Protein AF-A0A9E2ADA2-F1 (afdb_monomer)

Mean predicted aligned error: 3.64 Å

Solvent-accessible surface area (backbone atoms only — not comparable to full-atom values): 2698 Å² total; per-residue (Å²): 115,64,70,62,52,52,51,52,55,51,52,58,55,33,48,77,71,74,45,54,76,63,74,75,44,55,73,68,59,33,54,49,53,55,49,51,56,50,35,52,77,68,64,74,104

Structure (mmCIF, N/CA/C/O backbone):
data_AF-A0A9E2ADA2-F1
#
_entry.id   AF-A0A9E2ADA2-F1
#
loop_
_atom_site.group_PDB
_atom_site.id
_atom_site.type_symbol
_atom_site.label_atom_id
_atom_site.label_alt_id
_atom_site.label_comp_id
_atom_site.label_asym_id
_atom_site.label_entity_id
_atom_site.label_seq_id
_atom_site.pdbx_PDB_ins_code
_atom_site.Cartn_x
_atom_site.Cartn_y
_atom_site.Cartn_z
_atom_site.occupancy
_atom_site.B_iso_or_equiv
_atom_site.auth_seq_id
_atom_site.auth_comp_id
_atom_sit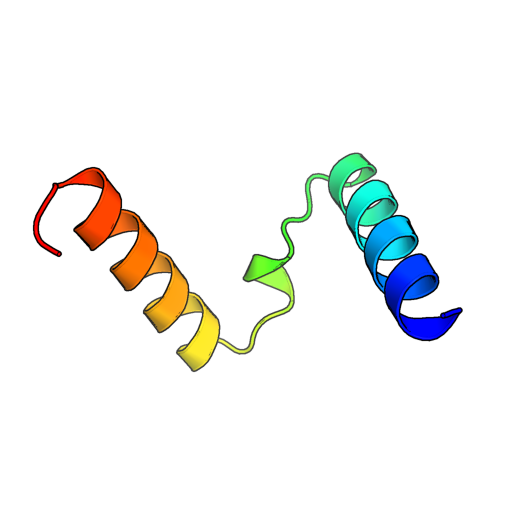e.auth_asym_id
_atom_site.auth_atom_id
_atom_site.pdbx_PDB_model_num
ATOM 1 N N . GLY A 1 1 ? 20.575 3.650 -6.678 1.00 65.50 1 GLY A N 1
ATOM 2 C CA . GLY A 1 1 ? 19.547 4.138 -7.621 1.00 65.50 1 GLY A CA 1
ATOM 3 C C . GLY A 1 1 ? 18.597 3.031 -8.032 1.00 65.50 1 GLY A C 1
ATOM 4 O O . GLY A 1 1 ? 17.391 3.199 -7.919 1.00 65.50 1 GLY A O 1
ATOM 5 N N . GLU A 1 2 ? 19.142 1.892 -8.456 1.00 82.44 2 GLU A N 1
ATOM 6 C CA . GLU A 1 2 ? 18.387 0.768 -9.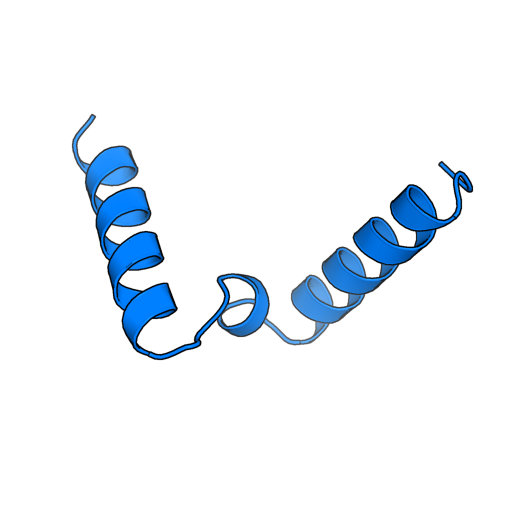027 1.00 82.44 2 GLU A CA 1
ATOM 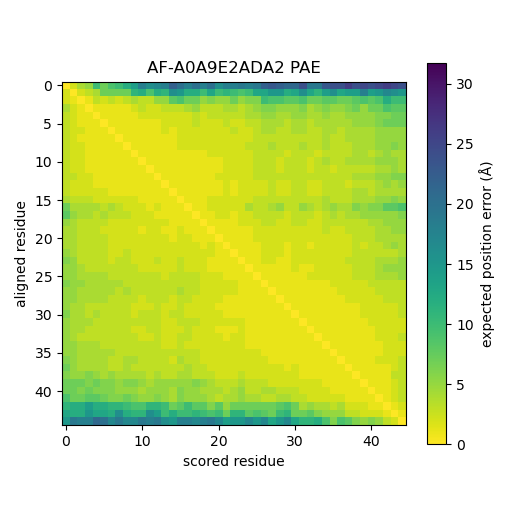7 C C . GLU A 1 2 ? 17.365 0.141 -8.069 1.00 82.44 2 GLU A C 1
ATOM 9 O O . GLU A 1 2 ? 16.239 -0.117 -8.477 1.00 82.44 2 GLU A O 1
ATOM 14 N N . GLU A 1 3 ? 17.687 -0.012 -6.780 1.00 88.56 3 GLU A N 1
ATOM 15 C CA . GLU A 1 3 ? 16.750 -0.614 -5.818 1.00 88.56 3 GLU A CA 1
ATOM 16 C C . GLU A 1 3 ? 15.476 0.209 -5.591 1.00 88.56 3 GLU A C 1
ATOM 18 O O . GLU A 1 3 ? 14.399 -0.350 -5.390 1.00 88.56 3 GLU A O 1
ATOM 23 N N . LEU A 1 4 ? 15.582 1.543 -5.605 1.00 94.06 4 LEU A N 1
ATOM 24 C CA . LEU A 1 4 ? 14.413 2.409 -5.452 1.00 94.06 4 LEU A CA 1
ATOM 25 C C . LEU A 1 4 ? 13.528 2.322 -6.696 1.00 94.06 4 LEU A C 1
ATOM 27 O O . LEU A 1 4 ? 12.321 2.149 -6.565 1.00 94.06 4 LEU A O 1
ATOM 31 N N . MET A 1 5 ? 14.140 2.378 -7.884 1.00 95.81 5 MET A N 1
ATOM 32 C CA . MET A 1 5 ? 13.426 2.235 -9.152 1.00 95.81 5 MET A CA 1
ATOM 33 C C . MET A 1 5 ? 12.738 0.870 -9.252 1.00 95.81 5 MET A C 1
ATOM 35 O O . MET A 1 5 ? 11.566 0.803 -9.604 1.00 95.81 5 MET A O 1
ATOM 39 N N . GLY A 1 6 ? 13.419 -0.210 -8.858 1.00 96.25 6 GLY A N 1
ATOM 40 C CA . GLY A 1 6 ? 12.836 -1.551 -8.827 1.00 96.25 6 GLY A CA 1
ATOM 41 C C . GLY A 1 6 ? 11.596 -1.640 -7.933 1.00 96.25 6 GLY A C 1
ATOM 42 O O . GLY A 1 6 ? 10.591 -2.221 -8.335 1.00 96.25 6 GLY A O 1
ATOM 43 N N . ARG A 1 7 ? 11.619 -1.004 -6.752 1.00 94.50 7 ARG A N 1
ATOM 44 C CA . ARG A 1 7 ? 10.448 -0.952 -5.856 1.00 94.50 7 ARG A CA 1
ATOM 45 C C . ARG A 1 7 ? 9.282 -0.159 -6.445 1.00 94.50 7 ARG A C 1
ATOM 47 O O . ARG A 1 7 ? 8.143 -0.584 -6.283 1.00 94.50 7 ARG A O 1
ATOM 54 N N . VAL A 1 8 ? 9.556 0.954 -7.126 1.00 96.25 8 VAL A N 1
ATOM 55 C CA . VAL A 1 8 ? 8.520 1.758 -7.798 1.00 96.25 8 VAL A CA 1
ATOM 56 C C . VAL A 1 8 ? 7.898 0.968 -8.947 1.00 96.25 8 VAL A C 1
ATOM 58 O O . VAL A 1 8 ? 6.684 0.833 -8.994 1.00 96.25 8 VAL A O 1
ATOM 61 N N . ILE A 1 9 ? 8.706 0.353 -9.813 1.00 96.06 9 ILE A N 1
ATOM 62 C CA . ILE A 1 9 ? 8.195 -0.478 -10.916 1.00 96.06 9 ILE A CA 1
ATOM 63 C C . ILE A 1 9 ? 7.322 -1.618 -10.378 1.00 96.06 9 ILE A C 1
ATOM 65 O O . ILE A 1 9 ? 6.239 -1.865 -10.902 1.00 96.06 9 ILE A O 1
ATOM 69 N N . GLN A 1 10 ? 7.758 -2.291 -9.310 1.00 95.06 10 GLN A N 1
ATOM 70 C CA . GLN A 1 10 ? 6.968 -3.359 -8.703 1.00 95.06 10 GLN A CA 1
ATOM 71 C C . GLN A 1 10 ? 5.638 -2.847 -8.127 1.00 95.06 10 GLN A C 1
ATOM 73 O O . GLN A 1 10 ? 4.621 -3.519 -8.274 1.00 95.06 10 GLN A O 1
ATOM 78 N N . HIS A 1 11 ? 5.630 -1.661 -7.514 1.00 96.12 11 HIS A N 1
ATOM 79 C CA . HIS A 1 11 ? 4.416 -1.016 -7.012 1.00 96.12 11 HIS A CA 1
ATOM 80 C C . HIS A 1 11 ? 3.404 -0.728 -8.130 1.00 96.12 11 HIS A C 1
ATOM 82 O O . HIS A 1 11 ? 2.228 -1.055 -7.982 1.00 96.12 11 HIS A O 1
ATOM 88 N N . GLU A 1 12 ? 3.861 -0.201 -9.268 1.00 97.12 12 GLU A N 1
ATOM 89 C CA . GLU A 1 12 ? 2.984 0.060 -10.416 1.00 97.12 12 GLU A CA 1
ATOM 90 C C . GLU A 1 12 ? 2.407 -1.237 -11.007 1.00 97.12 12 GLU A C 1
ATOM 92 O O . GLU A 1 12 ? 1.230 -1.294 -11.360 1.00 97.12 12 GLU A O 1
ATOM 97 N N . ILE A 1 13 ? 3.201 -2.314 -11.069 1.00 97.19 13 ILE A N 1
ATOM 98 C CA . ILE A 1 13 ? 2.724 -3.634 -11.520 1.00 97.19 13 ILE A CA 1
ATOM 99 C C . ILE A 1 13 ? 1.650 -4.182 -10.572 1.00 97.19 13 ILE A C 1
ATOM 101 O O . ILE A 1 13 ? 0.644 -4.725 -11.030 1.00 97.19 13 ILE A O 1
ATOM 105 N N . ASP A 1 14 ? 1.831 -4.029 -9.261 1.00 97.12 14 ASP A N 1
ATOM 106 C CA . ASP A 1 14 ? 0.868 -4.499 -8.260 1.00 97.12 14 ASP A CA 1
ATOM 107 C C . ASP A 1 14 ? -0.497 -3.822 -8.421 1.00 97.12 14 ASP A C 1
ATOM 109 O O . ASP A 1 14 ? -1.541 -4.470 -8.291 1.00 97.12 14 ASP A O 1
ATOM 113 N N . HIS A 1 15 ? -0.496 -2.536 -8.776 1.00 96.94 15 HIS A N 1
ATOM 114 C CA . HIS A 1 15 ? -1.713 -1.785 -9.061 1.00 96.94 15 HIS A CA 1
ATOM 115 C C . HIS A 1 15 ? -2.484 -2.317 -10.269 1.00 96.94 15 HIS A C 1
ATOM 117 O O . HIS A 1 15 ? -3.716 -2.303 -10.242 1.00 96.94 15 HIS A O 1
ATOM 123 N N . LEU A 1 16 ? -1.811 -2.894 -11.271 1.00 97.44 16 LEU A N 1
ATOM 124 C CA . LEU A 1 16 ? -2.488 -3.577 -12.384 1.00 97.44 16 LEU A CA 1
ATOM 125 C C . LEU A 1 16 ? -3.280 -4.808 -11.915 1.00 97.44 16 LEU A C 1
ATOM 127 O O . LEU A 1 16 ? -4.284 -5.166 -12.527 1.00 97.44 16 LEU A O 1
ATOM 131 N N . GLY A 1 17 ? -2.849 -5.440 -10.820 1.00 95.00 17 GLY A N 1
ATOM 132 C CA . GLY A 1 17 ? -3.543 -6.551 -10.166 1.00 95.00 17 GLY A CA 1
ATOM 133 C C . GLY A 1 17 ? -4.507 -6.125 -9.056 1.00 95.00 17 GLY A C 1
ATOM 134 O O . GLY A 1 17 ? -4.997 -6.984 -8.326 1.00 95.00 17 GLY A O 1
ATOM 135 N N . GLY A 1 18 ? -4.742 -4.821 -8.873 1.00 96.75 18 GLY A N 1
ATOM 136 C CA . GLY A 1 18 ? -5.566 -4.291 -7.783 1.00 96.75 18 GLY A CA 1
ATOM 137 C C . GLY A 1 18 ? -4.961 -4.482 -6.389 1.00 96.75 18 GLY A C 1
ATOM 138 O O . GLY A 1 18 ? -5.674 -4.345 -5.400 1.00 96.75 18 GLY A O 1
ATOM 139 N N . THR A 1 19 ? -3.668 -4.803 -6.300 1.00 97.00 19 THR A N 1
ATOM 140 C CA . THR A 1 19 ? -2.963 -4.996 -5.031 1.00 97.00 19 THR A CA 1
ATOM 141 C C . THR A 1 19 ? -2.372 -3.673 -4.554 1.00 97.00 19 THR A C 1
ATOM 143 O O . THR A 1 19 ? -1.696 -2.957 -5.300 1.00 97.00 19 THR A O 1
ATOM 146 N N . LEU A 1 20 ? -2.598 -3.343 -3.284 1.00 96.12 20 LEU A N 1
ATOM 147 C CA . LEU A 1 20 ? -1.970 -2.202 -2.622 1.00 96.12 20 LEU A CA 1
ATOM 148 C C . LEU A 1 20 ? -0.713 -2.631 -1.861 1.00 96.12 20 LEU A C 1
ATOM 150 O O . LEU A 1 20 ? -0.641 -3.722 -1.299 1.00 96.12 20 LEU A O 1
ATOM 154 N N . LEU A 1 21 ? 0.252 -1.718 -1.719 1.00 95.62 21 LEU A N 1
ATOM 155 C CA . LEU A 1 21 ? 1.454 -1.948 -0.904 1.00 95.62 21 LEU A CA 1
ATOM 156 C C . LEU A 1 21 ? 1.115 -2.394 0.531 1.00 95.62 21 LEU A C 1
ATOM 158 O O . LEU A 1 21 ? 1.801 -3.238 1.107 1.00 95.62 21 LEU A O 1
ATOM 162 N N . LEU A 1 22 ? 0.018 -1.87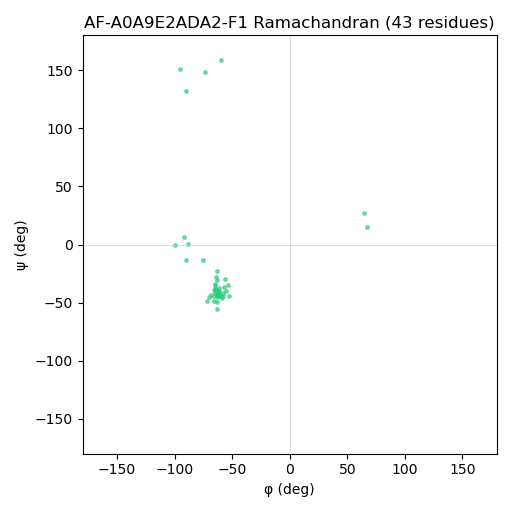4 1.093 1.00 96.00 22 LEU A N 1
ATOM 163 C CA . LEU A 1 22 ? -0.473 -2.243 2.423 1.00 96.00 22 LEU A CA 1
ATOM 164 C C . LEU A 1 22 ? -0.730 -3.752 2.559 1.00 96.00 22 LEU A C 1
ATOM 166 O O . LEU A 1 22 ? -0.574 -4.307 3.648 1.00 96.00 22 LEU A O 1
ATOM 170 N N . GLU A 1 23 ? -1.079 -4.431 1.466 1.00 95.31 23 GLU A N 1
ATOM 171 C CA . GLU A 1 23 ? -1.343 -5.870 1.426 1.00 95.31 23 GLU A CA 1
ATOM 172 C C . GLU A 1 23 ? -0.079 -6.731 1.490 1.00 95.31 23 GLU A C 1
ATOM 174 O O . GLU A 1 23 ? -0.162 -7.925 1.787 1.00 95.31 23 GLU A O 1
ATOM 179 N N . ARG A 1 24 ? 1.095 -6.125 1.299 1.00 93.88 24 ARG A N 1
ATOM 180 C CA . ARG A 1 24 ? 2.396 -6.782 1.477 1.00 93.88 24 ARG A CA 1
ATOM 181 C C . ARG A 1 24 ? 2.947 -6.652 2.896 1.00 93.88 24 ARG A C 1
ATOM 183 O O . ARG A 1 24 ? 3.884 -7.360 3.249 1.00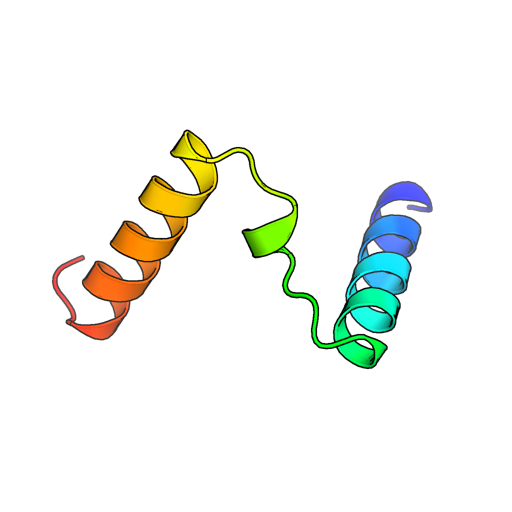 93.88 24 ARG A O 1
ATOM 190 N N . LEU A 1 25 ? 2.368 -5.776 3.718 1.00 95.75 25 LEU A N 1
ATOM 191 C CA . LEU A 1 25 ? 2.766 -5.610 5.115 1.00 95.75 25 LEU A CA 1
ATOM 192 C C . LEU A 1 25 ? 2.284 -6.789 5.963 1.00 95.75 25 LEU A C 1
ATOM 194 O O . LEU A 1 25 ? 1.198 -7.334 5.726 1.00 95.75 25 LEU A O 1
ATOM 198 N N . ASP A 1 26 ? 3.044 -7.122 7.007 1.00 97.50 26 ASP A N 1
ATOM 199 C CA . ASP A 1 26 ? 2.572 -8.040 8.037 1.00 97.50 26 ASP A CA 1
ATOM 200 C C . ASP A 1 26 ? 1.304 -7.489 8.712 1.00 97.50 26 ASP A C 1
ATOM 202 O O . ASP A 1 26 ? 1.009 -6.288 8.699 1.00 97.50 26 ASP A O 1
ATOM 206 N N . ARG A 1 27 ? 0.528 -8.382 9.331 1.00 97.38 27 ARG A N 1
ATOM 207 C CA . ARG A 1 27 ? -0.781 -8.041 9.901 1.00 97.38 27 ARG A CA 1
ATOM 208 C C . ARG A 1 27 ? -0.714 -6.907 10.929 1.00 97.38 27 ARG A C 1
ATOM 210 O O . ARG A 1 27 ? -1.652 -6.109 11.001 1.00 97.38 27 ARG A O 1
ATOM 217 N N . ARG A 1 28 ? 0.347 -6.842 11.742 1.00 97.94 28 ARG A N 1
ATOM 218 C CA . ARG A 1 28 ? 0.490 -5.815 12.782 1.00 97.94 28 ARG A CA 1
ATOM 219 C C . ARG A 1 28 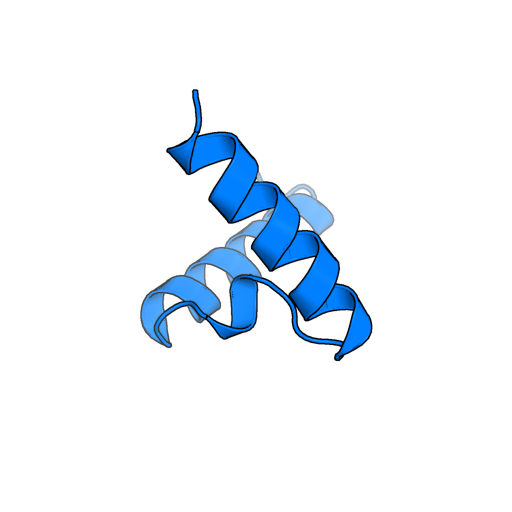? 0.779 -4.466 12.135 1.00 97.94 28 ARG A C 1
ATOM 221 O O . ARG A 1 28 ? 0.081 -3.501 12.445 1.00 97.94 28 ARG A O 1
ATOM 228 N N . THR A 1 29 ? 1.732 -4.419 11.212 1.00 97.94 29 THR A N 1
ATOM 229 C CA . THR A 1 29 ? 2.114 -3.184 10.513 1.00 97.94 29 THR A CA 1
ATOM 230 C C . THR A 1 29 ? 0.980 -2.658 9.638 1.00 97.94 29 THR A C 1
ATOM 232 O O . THR A 1 29 ? 0.671 -1.471 9.699 1.00 97.94 29 THR A O 1
ATOM 235 N N . ARG A 1 30 ? 0.255 -3.530 8.923 1.00 97.88 30 ARG A N 1
ATOM 236 C CA . ARG A 1 30 ? -0.936 -3.133 8.151 1.00 97.88 30 ARG A CA 1
ATOM 237 C C . ARG A 1 30 ? -2.003 -2.491 9.032 1.00 97.88 30 ARG A C 1
ATOM 239 O O . ARG A 1 30 ? -2.563 -1.461 8.673 1.00 97.88 30 ARG A O 1
ATOM 246 N N . LYS A 1 31 ? -2.293 -3.096 10.191 1.00 97.88 31 LYS A N 1
ATOM 247 C CA . LYS A 1 31 ? -3.284 -2.561 11.136 1.00 97.88 31 LYS A CA 1
ATOM 248 C C . LYS A 1 31 ? -2.877 -1.181 11.645 1.00 97.88 31 LYS A C 1
ATOM 250 O O . LYS A 1 31 ? -3.741 -0.316 11.758 1.00 97.88 31 LYS A O 1
ATOM 255 N N . GLN A 1 32 ? -1.594 -0.994 11.955 1.00 97.94 32 GLN A N 1
ATOM 256 C CA . GLN A 1 32 ? -1.079 0.302 12.378 1.00 97.94 32 GLN A CA 1
ATOM 257 C C . GLN A 1 32 ? -1.231 1.321 11.246 1.00 97.94 32 GLN A C 1
ATOM 259 O O . GLN A 1 32 ? -1.948 2.289 11.438 1.00 97.94 32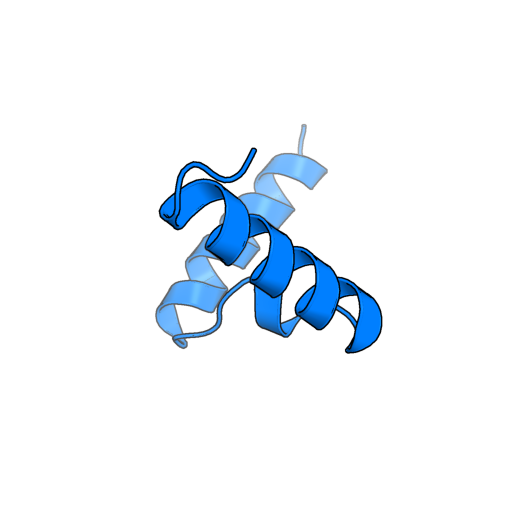 GLN A O 1
ATOM 264 N N . ALA A 1 33 ? -0.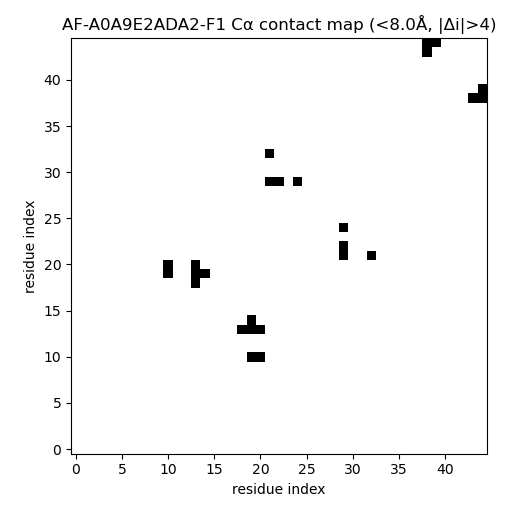702 1.052 10.051 1.00 97.56 33 ALA A N 1
ATOM 265 C CA . ALA A 1 33 ? -0.800 1.960 8.905 1.00 97.56 33 ALA A CA 1
ATOM 266 C C . ALA A 1 33 ? -2.251 2.382 8.593 1.00 97.56 33 ALA A C 1
ATOM 268 O O . ALA A 1 33 ? -2.537 3.561 8.414 1.00 97.56 33 ALA A O 1
ATOM 269 N N . LEU A 1 34 ? -3.202 1.441 8.611 1.00 97.25 34 LEU A N 1
ATOM 270 C CA . LEU A 1 34 ? -4.624 1.752 8.405 1.00 97.25 34 LEU A CA 1
ATOM 271 C C . LEU A 1 34 ? -5.225 2.625 9.516 1.00 97.25 34 LEU A C 1
ATOM 273 O O . LEU A 1 34 ? -6.123 3.422 9.250 1.00 97.25 34 LEU A O 1
ATOM 277 N N . LYS A 1 35 ? -4.769 2.464 10.764 1.00 97.00 35 LYS A N 1
ATOM 278 C CA . LYS A 1 35 ? -5.169 3.336 11.873 1.00 97.00 35 LYS A CA 1
ATOM 279 C C . LYS A 1 35 ? -4.652 4.75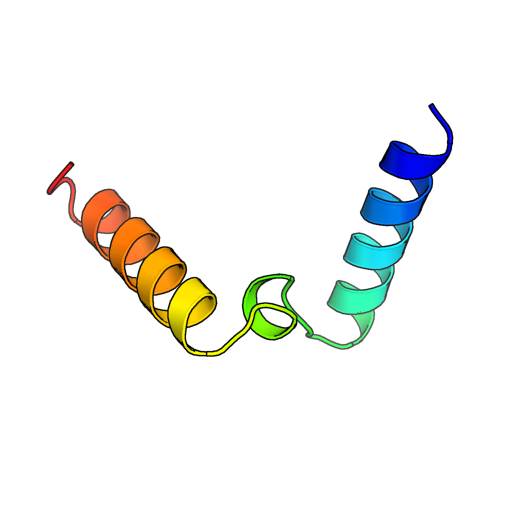8 11.644 1.00 97.00 35 LYS A C 1
ATOM 281 O O . LYS A 1 35 ? -5.420 5.694 11.820 1.00 97.00 35 LYS A O 1
ATOM 286 N N . GLU A 1 36 ? -3.402 4.905 11.222 1.00 97.19 36 GLU A N 1
ATOM 287 C CA . GLU A 1 36 ? -2.767 6.207 10.972 1.00 97.19 36 GLU A CA 1
ATOM 288 C C . GLU A 1 36 ? -3.471 6.969 9.854 1.00 97.19 36 GLU A C 1
ATOM 290 O O . GLU A 1 36 ? -3.916 8.091 10.076 1.00 97.19 36 GLU A O 1
ATOM 295 N N . ILE A 1 37 ? -3.709 6.307 8.718 1.00 96.38 37 ILE A N 1
ATOM 296 C CA . ILE A 1 37 ? -4.466 6.874 7.592 1.00 96.38 37 ILE A CA 1
ATOM 297 C C . ILE A 1 37 ? -5.853 7.353 8.048 1.00 96.38 37 ILE A C 1
ATOM 299 O O . ILE A 1 37 ? -6.325 8.408 7.624 1.00 96.38 37 ILE A O 1
ATOM 303 N N . ARG A 1 38 ? -6.524 6.596 8.928 1.00 96.88 38 ARG A N 1
ATOM 304 C CA . ARG A 1 38 ? -7.836 6.977 9.470 1.00 96.88 38 ARG A CA 1
ATOM 305 C C . ARG A 1 38 ? -7.755 8.190 10.393 1.00 96.88 38 ARG A C 1
ATOM 307 O O . ARG A 1 38 ? -8.631 9.043 10.319 1.00 96.88 38 ARG A O 1
ATOM 314 N N . GLU A 1 39 ? -6.761 8.246 11.273 1.00 97.56 39 GLU A N 1
ATOM 315 C CA . GLU A 1 39 ? -6.552 9.383 12.177 1.00 97.56 39 GLU A CA 1
ATOM 316 C C . GLU A 1 39 ? -6.254 10.666 11.390 1.00 97.56 39 GLU A C 1
ATOM 318 O O . GLU A 1 39 ? -6.863 11.697 11.668 1.00 97.56 39 GLU A O 1
ATOM 323 N N . GLU A 1 40 ? -5.408 10.579 10.361 1.00 96.19 40 GLU A N 1
ATOM 324 C CA . GLU A 1 40 ? -5.097 11.687 9.448 1.00 96.19 40 GLU A CA 1
ATOM 325 C C . GLU A 1 40 ? -6.336 12.146 8.671 1.00 96.19 40 GLU A C 1
ATOM 327 O O . GLU A 1 40 ? -6.636 13.336 8.623 1.00 96.19 40 GLU A O 1
ATOM 332 N N . SER A 1 41 ? -7.124 11.203 8.142 1.00 94.62 41 SER A N 1
ATOM 333 C CA . SER A 1 41 ? -8.366 11.513 7.413 1.00 94.62 41 SER A CA 1
ATOM 334 C C . SER A 1 41 ? -9.425 12.208 8.281 1.00 94.62 41 SER A C 1
ATOM 336 O O . SER A 1 41 ? -10.318 12.864 7.751 1.00 94.62 41 SER A O 1
ATOM 338 N N . LEU A 1 42 ? -9.352 12.049 9.607 1.00 94.88 42 LEU A N 1
ATOM 339 C CA . LEU A 1 42 ? -10.257 12.670 10.578 1.00 94.88 42 LEU A CA 1
ATOM 340 C C . LEU A 1 42 ? -9.665 13.930 11.235 1.00 94.88 42 LEU A C 1
ATOM 342 O O . LEU A 1 42 ? -10.336 14.529 12.074 1.00 94.88 42 LEU A O 1
ATOM 346 N N . GLY A 1 43 ? -8.433 14.328 10.892 1.00 93.06 43 GLY A N 1
ATOM 347 C CA . GLY A 1 43 ? -7.746 15.467 11.514 1.00 93.06 43 GLY A CA 1
ATOM 348 C C . GLY A 1 43 ? -7.438 15.267 13.002 1.00 93.06 43 GLY A C 1
ATOM 349 O O . GLY A 1 43 ? -7.399 16.227 13.765 1.00 93.06 43 GLY A O 1
ATOM 350 N N . LEU A 1 44 ? -7.282 14.014 13.437 1.00 86.12 44 LEU A N 1
ATOM 351 C CA . LEU A 1 44 ? -6.975 13.650 14.828 1.00 86.12 44 LEU A CA 1
ATOM 352 C C . LEU A 1 44 ? -5.463 13.620 15.115 1.00 86.12 44 LEU A C 1
ATOM 354 O O . LEU A 1 44 ? -5.058 13.290 16.231 1.00 86.12 44 LEU A O 1
ATOM 358 N N . ARG A 1 45 ? -4.651 13.930 14.103 1.00 69.25 45 ARG A N 1
ATOM 359 C CA . ARG A 1 45 ? -3.196 14.076 14.140 1.00 69.25 45 ARG A CA 1
ATOM 360 C C . ARG A 1 45 ? -2.804 15.445 13.614 1.00 69.25 45 ARG A C 1
ATOM 362 O O . ARG A 1 45 ? -3.499 15.921 12.689 1.00 69.25 45 ARG A O 1
#

Foldseek 3Di:
DVVVVVVVVVQVVCVVVVHHPLNVDDPVVSVVVVVVVVCVVVVVD

Radius of gyration: 13.26 Å; Cα contacts (8 Å, |Δi|>4): 13; chains: 1; bounding box: 30×24×27 Å

Secondary structure (DSSP, 8-state):
-HHHHHHHHHHHHHHHTT--GGGGS-HHHHHHHHHHHHHHHTT--

pLDDT: mean 94.36, std 6.54, range [65.5, 97.94]

Sequence (45 aa):
GEELMGRVIQHEIDHLGGTLLLERLDRRTRKQALKEIREESLGLR